Protein AF-A0AAW1IVW7-F1 (afdb_monomer_lite)

Foldseek 3Di:
DDDPDDDDDPPDDDPDDDDDVVVVVVVVVVLCVQADPDQDDQDPDPDPDPPDVSVVDDPVNSVVLSCVLSVDSDPVVNVVSCVVPVDD

Sequence (88 aa):
MEVNVNPCAEGSRSRKPKRSPEKWKCNIDKAKRHSAKTLPDPPKCNHKDGALQCKTLKMHEILKFHENFYRSKCKTDQDKFLLKYRNP

Radius of gyration: 23.06 Å; chains: 1; bounding box: 60×38×56 Å

Structure (mmCIF, N/CA/C/O backbone):
data_AF-A0AAW1IVW7-F1
#
_entry.id   AF-A0AAW1IVW7-F1
#
loop_
_atom_site.group_PDB
_atom_site.id
_atom_site.type_symbol
_atom_site.label_atom_id
_atom_site.label_alt_id
_atom_site.label_comp_id
_atom_site.label_asym_id
_atom_site.label_entity_id
_atom_site.label_seq_id
_atom_site.pdbx_PDB_ins_code
_atom_site.Cartn_x
_atom_site.Cartn_y
_atom_site.Cartn_z
_atom_site.occupancy
_atom_site.B_iso_or_equiv
_atom_site.auth_seq_id
_atom_site.auth_comp_id
_atom_site.auth_asym_id
_atom_site.auth_atom_id
_atom_site.pdbx_PDB_model_num
ATOM 1 N N . MET A 1 1 ? 42.750 -30.029 -9.586 1.00 50.44 1 MET A N 1
ATOM 2 C CA . MET A 1 1 ? 41.852 -30.089 -10.758 1.00 50.44 1 MET A CA 1
ATOM 3 C C . MET A 1 1 ? 41.571 -28.661 -11.175 1.00 50.44 1 MET A C 1
ATOM 5 O O . MET A 1 1 ? 40.895 -27.953 -10.440 1.00 50.44 1 MET A O 1
ATOM 9 N N . GLU A 1 2 ? 42.157 -28.209 -12.277 1.00 62.00 2 GLU A N 1
ATOM 10 C CA . GLU A 1 2 ? 41.861 -26.887 -12.832 1.00 62.00 2 GLU A CA 1
ATOM 11 C C . GLU A 1 2 ? 40.507 -26.961 -13.542 1.00 62.00 2 GLU A C 1
ATOM 13 O O . GLU A 1 2 ? 40.311 -27.757 -14.459 1.00 62.00 2 GLU A O 1
ATOM 18 N N . VAL A 1 3 ? 39.530 -26.191 -13.063 1.00 65.06 3 VAL A N 1
ATOM 19 C CA . VAL A 1 3 ? 38.204 -26.139 -13.682 1.00 65.06 3 VAL A CA 1
ATOM 20 C C . VAL A 1 3 ? 38.291 -25.173 -14.855 1.00 65.06 3 VAL A C 1
ATOM 22 O O . VAL A 1 3 ? 38.292 -23.959 -14.668 1.00 65.06 3 VAL A O 1
ATOM 25 N N . ASN A 1 4 ? 38.379 -25.715 -16.068 1.00 67.00 4 ASN A N 1
ATOM 26 C CA . ASN A 1 4 ? 38.389 -24.922 -17.290 1.00 67.00 4 ASN A CA 1
ATOM 27 C C . ASN A 1 4 ? 36.982 -24.358 -17.557 1.00 67.00 4 ASN A C 1
ATOM 29 O O . ASN A 1 4 ? 36.110 -25.037 -18.104 1.00 67.00 4 ASN A O 1
ATOM 33 N N . VAL A 1 5 ? 36.733 -23.124 -17.113 1.00 74.00 5 VAL A N 1
ATOM 34 C CA . VAL A 1 5 ? 35.456 -22.432 -17.326 1.00 74.00 5 VAL A CA 1
ATOM 35 C C . VAL A 1 5 ? 35.489 -21.758 -18.695 1.00 74.00 5 VAL A C 1
ATOM 37 O O . VAL A 1 5 ? 35.972 -20.638 -18.837 1.00 74.00 5 VAL A O 1
ATOM 40 N N . ASN A 1 6 ? 34.974 -22.440 -19.717 1.00 72.25 6 ASN A N 1
ATOM 41 C CA . ASN A 1 6 ? 34.831 -21.835 -21.039 1.00 72.25 6 ASN A CA 1
ATOM 42 C C . ASN A 1 6 ? 33.725 -20.760 -21.001 1.00 72.25 6 ASN A C 1
ATOM 44 O O . ASN A 1 6 ? 32.587 -21.075 -20.626 1.00 72.25 6 ASN A O 1
ATOM 48 N N . PRO A 1 7 ? 34.013 -19.495 -21.365 1.00 69.69 7 PRO A N 1
ATOM 49 C CA . PRO A 1 7 ? 32.985 -18.466 -21.448 1.00 69.69 7 PRO A CA 1
ATOM 50 C C . PRO A 1 7 ? 31.917 -18.844 -22.486 1.00 69.69 7 PRO A C 1
ATOM 52 O O . PRO A 1 7 ? 32.209 -19.453 -23.514 1.00 69.69 7 PRO A O 1
ATOM 55 N N . CYS A 1 8 ? 30.656 -18.493 -22.207 1.00 62.91 8 CYS A N 1
ATOM 56 C CA . CYS A 1 8 ? 29.562 -18.667 -23.165 1.00 62.91 8 CYS A CA 1
ATOM 57 C C . CYS A 1 8 ? 29.855 -17.873 -24.445 1.00 62.91 8 CYS A C 1
ATOM 59 O O . CYS A 1 8 ? 30.189 -16.691 -24.368 1.00 62.91 8 CYS A O 1
ATOM 61 N N . ALA A 1 9 ? 29.692 -18.522 -25.600 1.00 70.44 9 ALA A N 1
ATOM 62 C CA . ALA A 1 9 ? 29.902 -17.923 -26.914 1.00 70.44 9 ALA A CA 1
ATOM 63 C C . ALA A 1 9 ? 29.064 -16.644 -27.094 1.00 70.44 9 ALA A C 1
ATOM 65 O O . ALA A 1 9 ? 27.898 -16.601 -26.676 1.00 70.44 9 ALA A O 1
ATOM 66 N N . GLU A 1 10 ? 29.642 -15.616 -27.726 1.00 61.09 10 GLU A N 1
ATOM 67 C CA . GLU A 1 10 ? 28.933 -14.375 -28.046 1.00 61.09 10 GLU A CA 1
ATOM 68 C C . GLU A 1 10 ? 27.679 -14.689 -28.877 1.00 61.09 10 GLU A C 1
ATOM 70 O O . GLU A 1 10 ? 27.736 -15.364 -29.900 1.00 61.09 10 GLU A O 1
ATOM 75 N N . GLY A 1 11 ? 26.514 -14.257 -28.386 1.00 68.38 11 GLY A N 1
ATOM 76 C CA . GLY A 1 11 ? 25.206 -14.542 -28.992 1.00 68.38 11 GLY A CA 1
ATOM 77 C C . GLY A 1 11 ? 24.430 -15.713 -28.373 1.00 68.38 11 GLY A C 1
ATOM 78 O O . GLY A 1 11 ? 23.218 -15.811 -28.580 1.00 68.38 11 GLY A O 1
ATOM 79 N N . SER A 1 12 ? 25.058 -16.557 -27.546 1.00 69.31 12 SER A N 1
ATOM 80 C CA . SER A 1 12 ? 24.332 -17.583 -26.784 1.00 69.31 12 SER A CA 1
ATOM 81 C C . SER A 1 12 ? 23.549 -16.953 -25.621 1.00 69.31 12 SER A C 1
ATOM 83 O O . SER A 1 12 ? 24.053 -16.118 -24.864 1.00 69.31 12 SER A O 1
ATOM 85 N N . ARG A 1 13 ? 22.266 -17.316 -25.474 1.00 66.62 13 ARG A N 1
ATOM 86 C CA . ARG A 1 13 ? 21.451 -16.865 -24.336 1.00 66.62 13 ARG A CA 1
ATOM 87 C C . ARG A 1 13 ? 21.913 -17.595 -23.078 1.00 66.62 13 ARG A C 1
ATOM 89 O O . ARG A 1 13 ? 21.554 -18.748 -22.857 1.00 66.62 13 ARG A O 1
ATOM 96 N N . SER A 1 14 ? 22.665 -16.908 -22.223 1.00 67.88 14 SER A N 1
ATOM 97 C CA . SER A 1 14 ? 22.956 -17.390 -20.872 1.00 67.88 14 SER A CA 1
ATOM 98 C C . SER A 1 14 ? 21.658 -17.679 -20.111 1.00 67.88 14 SER A C 1
ATOM 100 O O . SER A 1 14 ? 20.711 -16.892 -20.167 1.00 67.88 14 SER A O 1
ATOM 102 N N . ARG A 1 15 ? 21.628 -18.766 -19.322 1.00 78.00 15 ARG A N 1
ATOM 103 C CA . ARG A 1 15 ? 20.472 -19.136 -18.474 1.00 78.00 15 ARG A CA 1
ATOM 104 C C . ARG A 1 15 ? 19.990 -17.976 -17.596 1.00 78.00 15 ARG A C 1
ATOM 106 O O . ARG A 1 15 ? 18.803 -17.861 -17.307 1.00 78.00 15 ARG A O 1
ATOM 113 N N . LYS A 1 16 ? 20.922 -17.139 -17.128 1.00 78.19 16 LYS A N 1
ATOM 114 C CA . LYS A 1 16 ? 20.618 -15.967 -16.306 1.00 78.19 16 LYS A CA 1
ATOM 115 C C . LYS A 1 16 ? 20.486 -14.726 -17.198 1.00 78.19 16 LYS A C 1
ATOM 117 O O . LYS A 1 16 ? 21.458 -14.381 -17.872 1.00 78.19 16 LYS A O 1
ATOM 122 N N . PRO A 1 17 ? 19.341 -14.022 -17.173 1.00 77.00 17 PRO A N 1
ATOM 123 C CA . PRO A 1 17 ? 19.191 -12.771 -17.899 1.00 77.00 17 PRO A CA 1
ATOM 124 C C . PRO A 1 17 ? 20.136 -11.708 -17.332 1.00 77.00 17 PRO A C 1
ATOM 126 O O . PRO A 1 17 ? 20.373 -11.639 -16.122 1.00 77.00 17 PRO A O 1
ATOM 129 N N . LYS A 1 18 ? 20.656 -10.845 -18.207 1.00 80.06 18 LYS A N 1
ATOM 130 C CA . LYS A 1 18 ? 21.480 -9.709 -17.790 1.00 80.06 18 LYS A CA 1
ATOM 131 C C . LYS A 1 18 ? 20.619 -8.751 -16.962 1.00 80.06 18 LYS A C 1
ATOM 133 O O . LYS A 1 18 ? 19.533 -8.351 -17.384 1.00 80.06 18 LYS A O 1
ATOM 138 N N . ARG A 1 19 ? 21.085 -8.388 -15.765 1.00 81.31 19 ARG A N 1
ATOM 139 C CA . ARG A 1 19 ? 20.380 -7.430 -14.905 1.00 81.31 19 ARG A CA 1
ATOM 140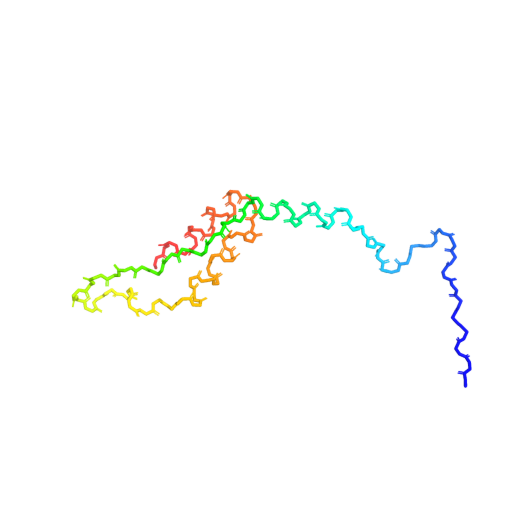 C C . ARG A 1 19 ? 20.380 -6.064 -15.596 1.00 81.31 19 ARG A C 1
ATOM 142 O O . ARG A 1 19 ? 21.441 -5.590 -15.979 1.00 81.31 19 ARG A O 1
ATOM 149 N N . SER A 1 20 ? 19.211 -5.435 -15.731 1.00 88.12 20 SER A N 1
ATOM 150 C CA . SER A 1 20 ? 19.071 -4.041 -16.182 1.00 88.12 20 SER A CA 1
ATOM 151 C C . SER A 1 20 ? 18.887 -3.139 -14.952 1.00 88.12 20 SER A C 1
ATOM 153 O O . SER A 1 20 ? 17.804 -3.139 -14.355 1.00 88.12 20 SER A O 1
ATOM 155 N N . PRO A 1 21 ? 19.926 -2.402 -14.515 1.00 91.25 21 PRO A N 1
ATOM 156 C CA . PRO A 1 21 ? 19.855 -1.581 -13.305 1.00 91.25 21 PRO A CA 1
ATOM 157 C C . PRO A 1 21 ? 18.864 -0.420 -13.433 1.00 91.25 21 PRO A C 1
ATOM 159 O O . PRO A 1 21 ? 18.217 -0.053 -12.458 1.00 91.25 21 PRO A O 1
ATOM 162 N N . GLU A 1 22 ? 18.709 0.136 -14.633 1.00 90.81 22 GLU A N 1
ATOM 163 C CA . GLU A 1 22 ? 17.835 1.281 -14.917 1.00 90.81 22 GLU A CA 1
ATOM 164 C C . GLU A 1 22 ? 16.359 0.922 -14.740 1.00 90.81 22 GLU A C 1
ATOM 166 O O . GLU A 1 22 ? 15.628 1.605 -14.021 1.00 90.81 22 GLU A O 1
ATOM 171 N N . LYS A 1 23 ? 15.931 -0.212 -15.315 1.00 87.38 23 LYS A N 1
ATOM 172 C CA . LYS A 1 23 ? 14.567 -0.732 -15.139 1.00 87.38 23 LYS A CA 1
ATOM 173 C C . LYS A 1 23 ? 14.273 -1.027 -13.670 1.00 87.38 23 LYS A C 1
ATOM 175 O O . LYS A 1 23 ? 13.178 -0.742 -13.190 1.00 87.38 23 LYS A O 1
ATOM 180 N N . TRP A 1 24 ? 15.256 -1.556 -12.940 1.00 87.44 24 TRP A N 1
ATOM 181 C CA . TRP A 1 24 ? 15.131 -1.794 -11.503 1.00 87.44 24 TRP A CA 1
ATOM 182 C C . TRP A 1 24 ? 14.942 -0.486 -10.718 1.00 87.44 24 TRP A C 1
ATOM 184 O O . TRP A 1 24 ? 13.993 -0.389 -9.939 1.00 87.44 24 TRP A O 1
ATOM 194 N N . LYS A 1 25 ? 15.762 0.542 -10.980 1.00 92.12 25 LYS A N 1
ATOM 195 C CA . LYS A 1 25 ? 15.620 1.875 -10.366 1.0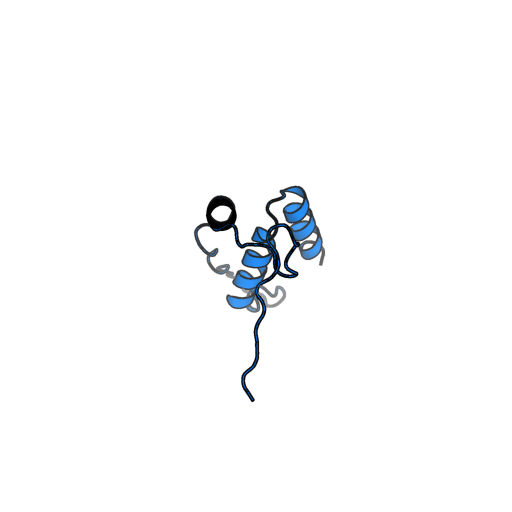0 92.12 25 LYS A CA 1
ATOM 196 C C . LYS A 1 25 ? 14.250 2.498 -10.660 1.00 92.12 25 LYS A C 1
ATOM 198 O O . LYS A 1 25 ? 13.574 2.935 -9.733 1.00 92.12 25 LYS A O 1
ATOM 203 N N . CYS A 1 26 ? 13.802 2.471 -11.918 1.00 88.25 26 CYS A N 1
ATOM 204 C CA . CYS A 1 26 ? 12.488 2.988 -12.322 1.00 88.25 26 CYS A CA 1
ATOM 205 C C . CYS A 1 26 ? 11.334 2.258 -11.612 1.00 88.25 26 CYS A C 1
ATOM 207 O O . CYS A 1 26 ? 10.372 2.882 -11.163 1.00 88.25 26 CYS A O 1
ATOM 209 N N . ASN A 1 27 ? 11.436 0.937 -11.446 1.00 84.62 27 ASN A N 1
ATOM 210 C CA . ASN A 1 27 ? 10.425 0.156 -10.737 1.00 84.62 27 ASN A CA 1
ATOM 211 C C . ASN A 1 27 ? 10.367 0.468 -9.237 1.00 84.62 27 ASN A C 1
ATOM 213 O O . ASN A 1 27 ? 9.260 0.501 -8.691 1.00 84.62 27 ASN A O 1
ATOM 217 N N . ILE A 1 28 ? 11.517 0.721 -8.599 1.00 86.31 28 ILE A N 1
ATOM 218 C CA . ILE A 1 28 ? 11.589 1.191 -7.208 1.00 86.31 28 ILE A CA 1
ATOM 219 C C . ILE A 1 28 ? 10.947 2.567 -7.078 1.00 86.31 28 ILE A C 1
ATOM 221 O O . ILE A 1 28 ? 10.100 2.755 -6.213 1.00 86.31 28 ILE A O 1
ATOM 225 N N . ASP A 1 29 ? 11.302 3.514 -7.944 1.00 86.94 29 ASP A N 1
ATOM 226 C CA . ASP A 1 29 ? 10.742 4.866 -7.903 1.00 86.94 29 ASP A CA 1
ATOM 227 C C . ASP A 1 29 ? 9.220 4.855 -8.115 1.00 86.94 29 ASP A C 1
ATOM 229 O O . ASP A 1 29 ? 8.454 5.431 -7.343 1.00 86.94 29 ASP A O 1
ATOM 233 N N . LYS A 1 30 ? 8.757 4.071 -9.093 1.00 83.19 30 LYS A N 1
ATOM 234 C CA . LYS A 1 30 ? 7.331 3.825 -9.312 1.00 83.19 30 LYS A CA 1
ATOM 235 C C . LYS A 1 30 ? 6.673 3.179 -8.090 1.00 83.19 30 LYS A C 1
ATOM 237 O O . LYS A 1 30 ? 5.512 3.445 -7.826 1.00 83.19 30 LYS A O 1
ATOM 242 N N . ALA A 1 31 ? 7.356 2.285 -7.372 1.00 80.94 31 ALA A N 1
ATOM 243 C CA . ALA A 1 31 ? 6.810 1.701 -6.145 1.00 80.94 31 ALA A CA 1
ATOM 244 C C . ALA A 1 31 ? 6.675 2.765 -5.048 1.00 80.94 31 ALA A C 1
ATOM 246 O O . ALA A 1 31 ? 5.586 2.920 -4.513 1.00 80.94 31 ALA A O 1
ATOM 247 N N . LYS A 1 32 ? 7.724 3.564 -4.817 1.00 84.50 32 LYS A N 1
ATOM 248 C CA . LYS A 1 32 ? 7.723 4.666 -3.842 1.00 84.50 32 LYS A CA 1
ATOM 249 C C . LYS A 1 32 ? 6.626 5.700 -4.106 1.00 84.50 32 LYS A C 1
ATOM 251 O O . LYS A 1 32 ? 6.021 6.193 -3.162 1.00 84.50 32 LYS A O 1
ATOM 256 N N . ARG A 1 33 ? 6.352 6.021 -5.376 1.00 83.44 33 ARG A N 1
ATOM 257 C CA . ARG A 1 33 ? 5.286 6.962 -5.766 1.00 83.44 33 ARG A CA 1
ATOM 258 C C . ARG A 1 33 ? 3.875 6.466 -5.455 1.00 83.44 33 ARG A C 1
ATOM 260 O O . ARG A 1 33 ? 3.001 7.286 -5.199 1.00 83.44 33 ARG A O 1
ATOM 267 N N . HIS A 1 34 ? 3.648 5.155 -5.518 1.00 78.12 34 HIS A N 1
ATOM 268 C CA . HIS A 1 34 ? 2.323 4.556 -5.331 1.00 78.12 34 HIS A CA 1
ATOM 269 C C . HIS A 1 34 ? 2.134 3.895 -3.960 1.00 78.12 34 HIS A C 1
ATOM 271 O O . HIS A 1 34 ? 1.033 3.446 -3.664 1.00 78.12 34 HIS A O 1
ATOM 277 N N . SER A 1 35 ? 3.177 3.830 -3.132 1.00 81.50 35 SER A N 1
ATOM 278 C CA . SER A 1 35 ? 3.096 3.415 -1.731 1.00 81.50 35 SER A CA 1
ATOM 279 C C . SER A 1 35 ? 2.758 4.598 -0.826 1.00 81.50 35 SER A C 1
ATOM 281 O O . SER A 1 35 ? 3.185 5.723 -1.098 1.00 81.50 35 SER A O 1
ATOM 283 N N . ALA A 1 36 ? 2.070 4.353 0.292 1.00 83.94 36 ALA A N 1
ATOM 284 C CA . ALA A 1 36 ? 1.933 5.384 1.319 1.00 83.94 36 ALA A CA 1
ATOM 285 C C . ALA A 1 36 ? 3.307 5.784 1.884 1.00 83.94 36 ALA A C 1
ATOM 287 O O . ALA A 1 36 ? 4.217 4.961 1.993 1.00 83.94 36 ALA A O 1
ATOM 288 N N . LYS A 1 37 ? 3.452 7.064 2.245 1.00 84.62 37 LYS A N 1
ATOM 289 C CA . LYS A 1 37 ? 4.709 7.626 2.768 1.00 84.62 37 LYS A CA 1
ATOM 290 C C . LYS A 1 37 ? 4.998 7.197 4.206 1.00 84.62 37 LYS A C 1
ATOM 292 O O . LYS A 1 37 ? 6.157 7.120 4.598 1.00 84.62 37 LYS A O 1
ATOM 297 N N . THR A 1 38 ? 3.949 6.942 4.977 1.00 86.31 38 THR A N 1
ATOM 298 C CA . THR A 1 38 ? 4.011 6.588 6.394 1.00 86.31 38 THR A CA 1
ATOM 299 C C . THR A 1 38 ? 3.020 5.473 6.679 1.00 86.31 38 THR A C 1
ATOM 301 O O . THR A 1 38 ? 2.009 5.341 5.984 1.00 86.31 38 THR A O 1
ATOM 304 N N . LEU A 1 39 ? 3.312 4.669 7.703 1.00 84.19 39 LEU A N 1
ATOM 305 C CA . LEU A 1 39 ? 2.325 3.741 8.241 1.00 84.19 39 LEU A CA 1
ATOM 306 C C . LEU A 1 39 ? 1.154 4.535 8.839 1.00 84.19 39 LEU A C 1
ATOM 308 O O . LEU A 1 39 ? 1.389 5.608 9.400 1.00 84.19 39 LEU A O 1
ATOM 312 N N . PRO A 1 40 ? -0.087 4.034 8.736 1.00 85.00 40 PRO A N 1
ATOM 313 C CA . PRO A 1 40 ? -1.197 4.609 9.474 1.00 85.00 40 PRO A CA 1
ATOM 314 C C . PRO A 1 40 ? -0.966 4.462 10.978 1.00 85.00 40 PRO A C 1
ATOM 316 O O . PRO A 1 40 ? -0.424 3.455 11.444 1.00 85.00 40 PRO A O 1
ATOM 319 N N . ASP A 1 41 ? -1.421 5.462 11.726 1.00 84.19 41 ASP A N 1
ATOM 320 C CA . ASP A 1 41 ? -1.475 5.373 13.177 1.00 84.19 41 ASP A CA 1
ATOM 321 C C . ASP A 1 41 ? -2.380 4.211 13.603 1.00 84.19 41 ASP A C 1
ATOM 323 O O . ASP A 1 41 ? -3.387 3.919 12.943 1.00 84.19 41 ASP A O 1
ATOM 327 N N . PRO A 1 42 ? -2.050 3.539 14.717 1.00 78.88 42 PRO A N 1
ATOM 328 C CA . PRO A 1 42 ? -2.905 2.491 15.231 1.00 78.88 42 PRO A CA 1
ATOM 329 C C . PRO A 1 42 ? -4.259 3.099 15.620 1.00 78.88 42 PRO A C 1
ATOM 331 O O . PRO A 1 42 ? -4.311 4.231 16.121 1.00 78.88 42 PRO A O 1
ATOM 334 N N . PRO A 1 43 ? -5.366 2.369 15.415 1.00 77.88 43 PRO A N 1
ATOM 335 C CA . PRO A 1 43 ? -6.684 2.882 15.740 1.00 77.88 43 PRO A CA 1
ATOM 336 C C . PRO A 1 43 ? -6.760 3.204 17.237 1.00 77.88 43 PRO A C 1
ATOM 338 O O . PRO A 1 43 ? -6.615 2.327 18.089 1.00 77.88 43 PRO A O 1
ATOM 341 N N . LYS A 1 44 ? -7.006 4.476 17.570 1.00 74.69 44 LYS A N 1
ATOM 342 C CA . LYS A 1 44 ? -7.261 4.922 18.947 1.00 74.69 44 LYS A CA 1
ATOM 343 C C . LYS A 1 44 ? -8.698 4.565 19.308 1.00 74.69 44 LYS A C 1
ATOM 345 O O . LYS A 1 44 ? -9.616 5.367 19.170 1.00 74.69 44 LYS A O 1
ATOM 350 N N . CYS A 1 45 ? -8.895 3.306 19.665 1.00 70.88 45 CYS A N 1
ATOM 351 C CA . CYS A 1 45 ? -10.213 2.731 19.857 1.00 70.88 45 CYS A CA 1
ATOM 352 C C . CYS A 1 45 ? -10.646 2.910 21.333 1.00 70.88 45 CYS A C 1
ATOM 354 O O . CYS A 1 45 ? -10.091 2.289 22.235 1.00 70.88 45 CYS A O 1
ATOM 356 N N . ASN A 1 46 ? -11.639 3.769 21.603 1.00 68.12 46 ASN A N 1
ATOM 357 C CA . ASN A 1 46 ? -12.166 4.049 22.956 1.00 68.12 46 ASN A CA 1
ATOM 358 C C . ASN A 1 46 ? -13.390 3.176 23.296 1.00 68.12 46 ASN A C 1
ATOM 360 O O . ASN A 1 46 ? -14.407 3.660 23.792 1.00 68.12 46 ASN A O 1
ATOM 364 N N . HIS A 1 47 ? -13.327 1.883 22.984 1.00 69.69 47 HIS A N 1
ATOM 365 C CA . HIS A 1 47 ? -14.472 0.990 23.167 1.00 69.69 47 HIS A CA 1
ATOM 366 C C . HIS A 1 47 ? -14.542 0.539 24.627 1.00 69.69 47 HIS A C 1
ATOM 368 O O . HIS A 1 47 ? -13.586 -0.039 25.162 1.00 69.69 47 HIS A O 1
ATOM 374 N N . LYS A 1 48 ? -15.675 0.850 25.264 1.00 61.34 48 LYS A N 1
ATOM 375 C CA . LYS A 1 48 ? -15.979 0.491 26.655 1.00 61.34 48 LYS A CA 1
ATOM 376 C C . LYS A 1 48 ? -16.443 -0.961 26.782 1.00 61.34 48 LYS A C 1
ATOM 378 O O . LYS A 1 48 ? -16.107 -1.605 27.769 1.00 61.34 48 LYS A O 1
ATOM 383 N N . ASP A 1 49 ? -17.087 -1.490 25.743 1.00 64.94 49 ASP A N 1
ATOM 384 C CA . ASP A 1 49 ? -17.686 -2.824 25.750 1.00 64.94 49 ASP A CA 1
ATOM 385 C C . ASP A 1 49 ? -16.870 -3.821 24.915 1.00 64.94 49 ASP A C 1
ATOM 387 O O . ASP A 1 49 ? -16.479 -3.548 23.778 1.00 64.94 49 ASP A O 1
ATOM 391 N N . GLY A 1 50 ? -16.599 -4.996 25.491 1.00 59.75 50 GLY A N 1
ATOM 392 C CA . GLY A 1 50 ? -15.721 -6.039 24.938 1.00 59.75 50 GLY A CA 1
ATOM 393 C C . GLY A 1 50 ? -16.279 -6.826 23.745 1.00 59.75 50 GLY A C 1
ATOM 394 O O . GLY A 1 50 ? -15.691 -7.832 23.363 1.00 59.75 50 GLY A O 1
ATOM 395 N N . ALA A 1 51 ? -17.397 -6.394 23.159 1.00 63.31 51 ALA A N 1
ATOM 396 C CA . ALA A 1 51 ? -18.056 -7.084 22.049 1.00 63.31 51 ALA A CA 1
ATOM 397 C C . ALA A 1 51 ? -17.328 -6.919 20.698 1.00 63.31 51 ALA A C 1
ATOM 399 O O . ALA A 1 51 ? -17.558 -7.702 19.780 1.00 63.31 51 ALA A O 1
ATOM 400 N N . LEU A 1 52 ? -16.445 -5.920 20.560 1.00 59.31 52 LEU A N 1
ATOM 401 C CA . LEU A 1 52 ? -15.718 -5.632 19.319 1.00 59.31 52 LEU A CA 1
ATOM 402 C C . LEU A 1 52 ? -14.201 -5.699 19.539 1.00 59.31 52 LEU A C 1
ATOM 404 O O . LEU A 1 52 ? -13.651 -5.078 20.448 1.00 59.31 52 LEU A O 1
ATOM 408 N N . GLN A 1 53 ? -13.507 -6.434 18.669 1.00 59.88 53 GLN A N 1
ATOM 409 C CA . GLN A 1 53 ? -12.096 -6.803 18.829 1.00 59.88 53 GLN A CA 1
ATOM 410 C C . GLN A 1 53 ? -11.079 -5.708 18.455 1.00 59.88 53 GLN A C 1
ATOM 412 O O . GLN A 1 53 ? -9.925 -6.014 18.186 1.00 59.88 53 GLN A O 1
ATOM 417 N N . CYS A 1 54 ? -11.421 -4.418 18.454 1.00 64.88 54 CYS A N 1
ATOM 418 C CA . CYS A 1 54 ? -10.449 -3.382 18.056 1.00 64.88 54 CYS A CA 1
ATOM 419 C C . CYS A 1 54 ? -9.146 -3.406 18.891 1.00 64.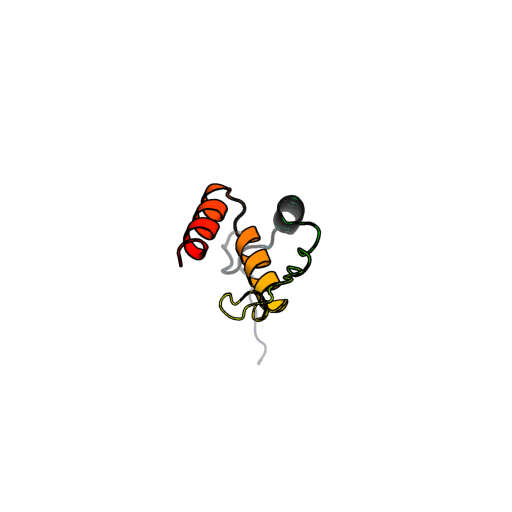88 54 CYS A C 1
ATOM 421 O O . CYS A 1 54 ? -8.095 -3.005 18.399 1.00 64.88 54 CYS A O 1
ATOM 423 N N . LYS A 1 55 ? -9.206 -3.914 20.135 1.00 61.44 55 LYS A N 1
ATOM 424 C CA . LYS A 1 55 ? -8.060 -4.056 21.048 1.00 61.44 55 LYS A CA 1
ATOM 425 C C . LYS A 1 55 ? -7.116 -5.217 20.699 1.00 61.44 55 LYS A C 1
ATOM 427 O O . LYS A 1 55 ? -6.057 -5.312 21.311 1.00 61.44 55 LYS A O 1
ATOM 432 N N . THR A 1 56 ? -7.468 -6.104 19.765 1.00 70.12 56 THR A N 1
ATOM 433 C CA . THR A 1 56 ? -6.610 -7.241 19.377 1.00 70.12 56 THR A CA 1
ATOM 434 C C . THR A 1 56 ? -5.686 -6.919 18.209 1.00 70.12 56 THR A C 1
ATOM 436 O O . THR A 1 56 ? -4.682 -7.611 18.047 1.00 70.12 56 THR A O 1
ATOM 439 N N . LEU A 1 57 ? -5.983 -5.861 17.442 1.00 77.19 57 LEU A N 1
ATOM 440 C CA . LEU A 1 57 ? -5.232 -5.513 16.242 1.00 77.19 57 LEU A CA 1
ATOM 441 C C . LEU A 1 57 ? -3.843 -4.988 16.618 1.00 77.19 57 LEU A C 1
ATOM 443 O O . LEU A 1 57 ? -3.683 -3.881 17.139 1.00 77.19 57 LEU A O 1
ATOM 447 N N . LYS A 1 58 ? -2.814 -5.789 16.358 1.00 84.62 58 LYS A N 1
ATOM 448 C CA . LYS A 1 58 ? -1.432 -5.416 16.667 1.00 84.62 58 LYS A CA 1
ATOM 449 C C . LYS A 1 58 ? -0.829 -4.616 15.513 1.00 84.62 58 LYS A C 1
ATOM 451 O O . LYS A 1 58 ? -1.132 -4.843 14.345 1.00 84.62 58 LYS A O 1
ATOM 456 N N . MET A 1 59 ? 0.135 -3.747 15.825 1.00 84.50 59 MET A N 1
ATOM 457 C CA . MET A 1 59 ? 0.842 -2.934 14.821 1.00 84.50 59 MET A CA 1
ATOM 458 C C . MET A 1 59 ? 1.445 -3.770 13.676 1.00 84.50 59 MET A C 1
ATOM 460 O O . MET A 1 59 ? 1.428 -3.356 12.521 1.00 84.50 59 MET A O 1
ATOM 464 N N . HIS A 1 60 ? 1.940 -4.975 13.972 1.00 86.94 60 HIS A N 1
ATOM 465 C CA . HIS A 1 60 ? 2.501 -5.861 12.950 1.00 86.94 60 HIS A CA 1
ATOM 466 C C . HIS A 1 60 ? 1.446 -6.362 11.941 1.00 86.94 60 HIS A C 1
ATOM 468 O O . HIS A 1 60 ? 1.771 -6.595 10.779 1.00 86.94 60 HIS A O 1
ATOM 474 N N . GLU A 1 61 ? 0.183 -6.500 12.354 1.00 84.69 61 GLU A N 1
ATOM 475 C CA . GLU A 1 61 ? -0.924 -6.887 11.470 1.00 84.69 61 GLU A CA 1
ATOM 476 C C . GLU A 1 61 ? -1.310 -5.723 10.560 1.00 84.69 61 GLU A C 1
ATOM 478 O O . GLU A 1 61 ? -1.505 -5.920 9.361 1.00 84.69 61 GLU A O 1
ATOM 483 N N . ILE A 1 62 ? -1.319 -4.504 11.111 1.00 86.12 62 ILE A N 1
ATOM 484 C CA . ILE A 1 62 ? -1.520 -3.260 10.357 1.00 86.12 62 ILE A CA 1
ATOM 485 C C . ILE A 1 62 ? -0.425 -3.106 9.298 1.00 86.12 62 ILE A C 1
ATOM 487 O O . ILE A 1 62 ? -0.734 -2.880 8.129 1.00 86.12 62 ILE A O 1
ATOM 491 N N . LEU A 1 63 ? 0.843 -3.299 9.680 1.00 87.88 63 LEU A N 1
ATOM 492 C CA . LEU A 1 63 ? 1.982 -3.274 8.762 1.00 87.88 63 LEU A CA 1
ATOM 493 C C . LEU A 1 63 ? 1.795 -4.283 7.625 1.00 87.88 63 LEU A C 1
ATOM 495 O O . LEU A 1 63 ? 1.857 -3.918 6.453 1.00 87.88 63 LEU A O 1
ATOM 499 N N . LYS A 1 64 ? 1.507 -5.544 7.963 1.00 88.62 64 LYS A N 1
ATOM 500 C CA . LYS A 1 64 ? 1.347 -6.622 6.981 1.00 88.62 64 LYS A CA 1
ATOM 501 C C . LYS A 1 64 ? 0.173 -6.370 6.035 1.00 88.62 64 LYS A C 1
ATOM 503 O O . LYS A 1 64 ? 0.275 -6.637 4.839 1.00 88.62 64 LYS A O 1
ATOM 508 N N . PHE A 1 65 ? -0.946 -5.863 6.548 1.00 88.00 65 PHE A N 1
ATOM 509 C CA . PHE A 1 65 ? -2.092 -5.478 5.728 1.00 88.00 65 PHE A CA 1
ATOM 510 C C . PHE A 1 65 ? -1.724 -4.343 4.770 1.00 88.00 65 PHE A C 1
ATOM 512 O O . PHE A 1 65 ? -1.981 -4.435 3.572 1.00 88.00 65 PHE A O 1
ATOM 519 N N . HIS A 1 66 ? -1.065 -3.309 5.289 1.00 88.25 66 HIS 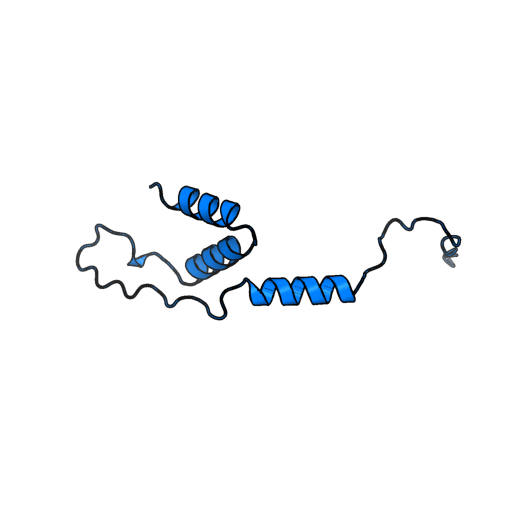A N 1
ATOM 520 C CA . HIS A 1 66 ? -0.645 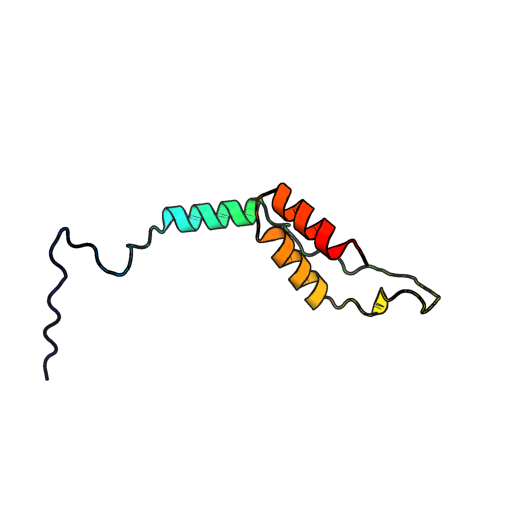-2.141 4.531 1.00 88.25 66 HIS A CA 1
ATOM 521 C C . HIS A 1 66 ? 0.337 -2.505 3.405 1.00 88.25 66 HIS A C 1
ATOM 523 O O . HIS A 1 66 ? 0.141 -2.114 2.256 1.00 88.25 66 HIS A O 1
ATOM 529 N N . GLU A 1 67 ? 1.359 -3.312 3.693 1.00 87.06 67 GLU A N 1
ATOM 530 C CA . GLU A 1 67 ? 2.299 -3.808 2.681 1.00 87.06 67 GLU A CA 1
ATOM 531 C C . GLU A 1 67 ? 1.599 -4.627 1.594 1.00 87.06 67 GLU A C 1
ATOM 533 O O . GLU A 1 67 ? 1.865 -4.440 0.405 1.00 87.06 67 GLU A O 1
ATOM 538 N N . ASN A 1 68 ? 0.673 -5.509 1.982 1.00 87.06 68 ASN A N 1
ATOM 539 C CA . ASN A 1 68 ? -0.076 -6.325 1.030 1.00 87.06 68 ASN A CA 1
ATOM 540 C C . ASN A 1 68 ? -1.009 -5.488 0.150 1.00 87.06 68 ASN A C 1
ATOM 542 O O . ASN A 1 68 ? -1.111 -5.763 -1.046 1.00 87.06 68 ASN A O 1
ATOM 546 N N . PHE A 1 69 ? -1.639 -4.455 0.710 1.00 88.00 69 PHE A N 1
ATOM 547 C CA . PHE A 1 69 ? -2.504 -3.542 -0.031 1.00 88.00 69 PHE A CA 1
ATOM 548 C C . PHE A 1 69 ? -1.728 -2.790 -1.122 1.00 88.00 69 PHE A C 1
ATOM 550 O O . PHE A 1 69 ? -2.140 -2.771 -2.281 1.00 88.00 69 PHE A O 1
ATOM 557 N N . TYR A 1 70 ? -0.546 -2.257 -0.794 1.00 86.44 70 TYR A N 1
ATOM 558 C CA . TYR A 1 70 ? 0.303 -1.543 -1.758 1.00 86.44 70 TYR A CA 1
ATOM 559 C C . TYR A 1 70 ? 1.176 -2.456 -2.633 1.00 86.44 70 TYR A C 1
ATOM 561 O O . TYR A 1 70 ? 1.927 -1.970 -3.484 1.00 86.44 70 TYR A O 1
ATOM 569 N N . ARG A 1 71 ? 1.077 -3.782 -2.472 1.00 85.38 71 ARG A N 1
ATOM 570 C CA . ARG A 1 71 ? 1.824 -4.748 -3.287 1.00 85.38 71 ARG A CA 1
ATOM 571 C C . ARG A 1 71 ? 1.390 -4.717 -4.751 1.00 85.38 71 ARG A C 1
ATOM 573 O O . ARG A 1 71 ? 2.244 -4.80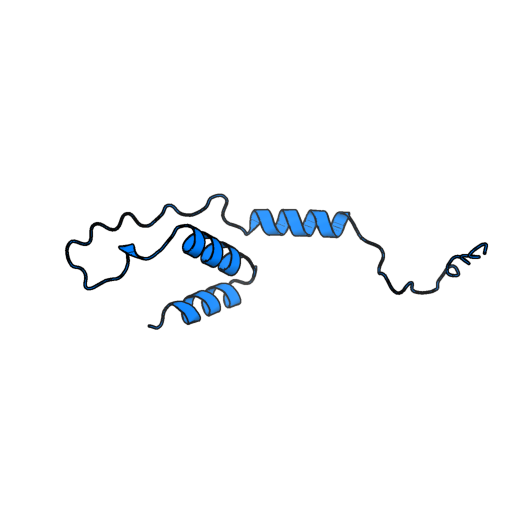3 -5.635 1.00 85.38 71 ARG A O 1
ATOM 580 N N . SER A 1 72 ? 0.084 -4.595 -5.007 1.00 83.31 72 SER A N 1
ATOM 581 C CA . SER A 1 72 ? -0.438 -4.341 -6.354 1.00 83.31 72 SER A CA 1
ATOM 582 C C . SER A 1 72 ? -0.631 -2.844 -6.572 1.00 83.31 72 SER A C 1
ATOM 584 O O . SER A 1 72 ? -1.101 -2.118 -5.697 1.00 83.31 72 SER A O 1
ATOM 586 N N . LYS A 1 73 ? -0.265 -2.385 -7.771 1.00 76.88 73 LYS A N 1
ATOM 587 C CA . LYS A 1 73 ? -0.403 -0.985 -8.201 1.00 76.88 73 LYS A CA 1
ATOM 588 C C . LYS A 1 73 ? -1.738 -0.720 -8.902 1.00 76.88 73 LYS A C 1
ATOM 590 O O . LYS A 1 73 ? -2.038 0.425 -9.224 1.00 76.88 73 LYS A O 1
ATOM 595 N N . CYS A 1 74 ? -2.511 -1.768 -9.187 1.00 84.50 74 CYS A N 1
ATOM 596 C CA . CYS A 1 74 ? -3.780 -1.662 -9.891 1.00 84.50 74 CYS A CA 1
ATOM 597 C C . CYS A 1 74 ? -4.904 -1.375 -8.896 1.00 84.50 74 CYS A C 1
ATOM 599 O O . CYS A 1 74 ? -5.135 -2.168 -7.984 1.00 84.50 74 CYS A O 1
ATOM 601 N N . LYS A 1 75 ? -5.655 -0.290 -9.122 1.00 82.56 75 LYS A N 1
ATOM 602 C CA . LYS A 1 75 ? -6.820 0.070 -8.300 1.00 82.56 75 LYS A CA 1
ATOM 603 C C . LYS A 1 75 ? -7.812 -1.090 -8.169 1.00 82.56 75 LYS A C 1
ATOM 605 O O . LYS A 1 75 ? -8.242 -1.410 -7.073 1.00 82.56 75 LYS A O 1
ATOM 610 N N . THR A 1 76 ? -8.086 -1.789 -9.268 1.00 87.62 76 THR A N 1
ATOM 611 C CA . THR A 1 76 ? -8.987 -2.948 -9.280 1.00 87.62 76 THR A CA 1
ATOM 612 C C . THR A 1 76 ? -8.538 -4.059 -8.329 1.00 87.62 76 THR A C 1
ATOM 614 O O . THR A 1 76 ? -9.372 -4.722 -7.721 1.00 87.62 76 THR A O 1
ATOM 617 N N . ASP A 1 77 ? -7.231 -4.279 -8.184 1.00 87.00 77 ASP A N 1
ATOM 618 C CA . ASP A 1 77 ? -6.705 -5.310 -7.284 1.00 87.00 77 ASP A CA 1
ATOM 619 C C . ASP A 1 77 ? -6.752 -4.862 -5.825 1.00 87.00 77 ASP A C 1
ATOM 621 O O . ASP A 1 77 ? -7.035 -5.670 -4.944 1.00 87.00 77 ASP A O 1
ATOM 625 N N . GLN A 1 78 ? -6.520 -3.573 -5.574 1.00 86.38 78 GLN A N 1
ATOM 626 C CA . GLN A 1 78 ? -6.681 -2.960 -4.257 1.00 86.38 78 GLN A CA 1
ATOM 627 C C . GLN A 1 78 ? -8.142 -3.019 -3.794 1.00 86.38 78 GLN A C 1
ATOM 629 O O . GLN A 1 78 ? -8.413 -3.442 -2.673 1.00 86.38 78 GLN A O 1
ATOM 634 N N . ASP A 1 79 ? -9.091 -2.697 -4.674 1.00 85.44 79 ASP A N 1
ATOM 635 C CA . ASP A 1 79 ? -10.525 -2.767 -4.382 1.00 85.44 79 ASP A CA 1
ATOM 636 C C . ASP A 1 79 ? -10.964 -4.216 -4.112 1.00 85.44 79 ASP A C 1
ATOM 638 O O . ASP A 1 79 ? -11.659 -4.487 -3.132 1.00 85.44 79 ASP A O 1
ATOM 642 N N . LYS A 1 80 ? -10.490 -5.181 -4.915 1.00 89.19 80 LYS A N 1
ATOM 643 C CA . LYS A 1 80 ? -10.696 -6.619 -4.653 1.00 89.19 80 LYS A CA 1
ATOM 644 C C . LYS A 1 80 ? -10.112 -7.048 -3.307 1.00 89.19 80 LYS A C 1
ATOM 646 O O . LYS A 1 80 ? -10.725 -7.852 -2.608 1.00 89.19 80 LYS A O 1
ATOM 651 N N . PHE A 1 81 ? -8.938 -6.530 -2.941 1.00 88.12 81 PHE A N 1
ATOM 652 C CA . PHE A 1 81 ? -8.311 -6.808 -1.653 1.00 88.12 81 PHE A CA 1
ATOM 653 C C . PHE A 1 81 ? -9.177 -6.280 -0.505 1.00 88.12 81 PHE A C 1
ATOM 655 O O . PHE A 1 81 ? -9.483 -7.034 0.412 1.00 88.12 81 PHE A O 1
ATOM 662 N N . LEU A 1 82 ? -9.667 -5.041 -0.588 1.00 86.81 82 LEU A N 1
ATOM 663 C CA . LEU A 1 82 ? -10.585 -4.487 0.411 1.00 86.81 82 LEU A CA 1
ATOM 664 C C . LEU A 1 82 ? -11.873 -5.305 0.519 1.00 86.81 82 LEU A C 1
ATOM 666 O O . LEU A 1 82 ? -12.287 -5.632 1.624 1.00 86.81 82 LEU A O 1
ATOM 670 N N . LEU A 1 83 ? -12.477 -5.693 -0.608 1.00 87.75 83 LEU A N 1
ATOM 671 C CA . LEU A 1 83 ? -13.695 -6.510 -0.620 1.00 87.75 83 LEU A CA 1
ATOM 672 C C . LEU A 1 83 ? -13.489 -7.883 0.032 1.00 87.75 83 LEU A C 1
ATOM 674 O O . LEU A 1 83 ? -14.366 -8.342 0.759 1.00 87.75 83 LEU A O 1
ATOM 678 N N . LYS A 1 84 ? -12.323 -8.510 -0.171 1.00 85.12 84 LYS A N 1
ATOM 679 C CA . LYS A 1 84 ? -11.979 -9.800 0.442 1.00 85.12 84 LYS A CA 1
ATOM 680 C C . LYS A 1 84 ? -11.909 -9.735 1.971 1.00 85.12 84 LYS A C 1
ATOM 682 O O . LYS A 1 84 ? -12.285 -10.701 2.619 1.00 85.12 84 LYS A O 1
ATOM 687 N N . TYR A 1 85 ? -11.404 -8.637 2.532 1.00 79.38 85 TYR A N 1
ATOM 688 C CA . TYR A 1 85 ? -11.223 -8.477 3.983 1.00 79.38 85 TYR A CA 1
ATOM 689 C C . TYR A 1 85 ? -12.348 -7.682 4.663 1.00 79.38 85 TYR A C 1
ATOM 691 O O . TYR A 1 85 ? -12.353 -7.559 5.884 1.00 79.38 85 TYR A O 1
ATOM 699 N N . ARG A 1 86 ? -13.289 -7.130 3.887 1.00 65.94 86 ARG A N 1
ATOM 700 C CA . ARG A 1 86 ? -14.440 -6.361 4.376 1.00 65.94 86 ARG A CA 1
ATOM 701 C C . ARG A 1 86 ? -15.599 -7.237 4.841 1.00 65.94 86 ARG A C 1
ATOM 703 O O . ARG A 1 86 ? -16.312 -6.811 5.744 1.00 65.94 86 ARG A O 1
ATOM 710 N N . ASN A 1 87 ? -15.856 -8.369 4.186 1.00 47.56 87 ASN A N 1
ATOM 711 C CA . ASN A 1 87 ? -16.989 -9.211 4.564 1.00 47.56 87 ASN A CA 1
ATOM 712 C C . ASN A 1 87 ? -16.590 -10.114 5.747 1.00 47.56 87 ASN A C 1
ATOM 714 O O . ASN A 1 87 ? -15.654 -10.898 5.571 1.00 47.56 87 ASN A O 1
ATOM 718 N N . PRO A 1 88 ? -17.238 -9.964 6.921 1.00 47.91 88 PRO A N 1
ATOM 719 C CA . PRO A 1 88 ? -17.007 -10.798 8.099 1.00 47.91 88 PRO A CA 1
ATOM 720 C C . PRO A 1 88 ? -17.501 -12.236 7.909 1.00 47.91 88 PRO A C 1
ATOM 722 O O . PRO A 1 88 ? -18.443 -12.444 7.108 1.00 47.91 88 PRO A O 1
#

Secondary structure (DSSP, 8-state):
-----PPPPTT---SSPPP-HHHHHHHHHHHHHHS-SSPPPPP-----STTSGGGG--HHHHHHHHHHHTT---HHHHHHHHHHHH--

Organism: Popillia japonica (NCBI:txid7064)

pLDDT: mean 77.87, std 10.78, range [47.56, 92.12]